Protein AF-A0A453E3V2-F1 (afdb_monomer)

Organism: Aegilops tauschii subsp. strangulata (NCBI:txid200361)

Mean predicted aligned error: 8.75 Å

Radius of gyration: 20.12 Å; Cα contacts (8 Å, |Δi|>4): 33; chains: 1; bounding box: 54×30×45 Å

pLDDT: mean 87.45, std 16.48, range [41.19, 98.62]

Foldseek 3Di:
DQLVDPVSLVVVLVVQLVVLVVVVVCSVVSNVCSVPPSVVVSVVVVVCVVPDDVCVVVVVDPPDPPPPPPPVVVD

Secondary structure (DSSP, 8-state):
-GGGSHHHHHHHHHHHHHHHTTSGGGHHHHHHHHHHHHHHHHHHHHHHHHH--HHHHTT-SPS-------GGG--

Sequence (75 aa):
MMLKDPNTKLEIVGLLFKTCSKAKNYEPQCKRLVLDYIPLILVKTQEFLETTDVCFATHACKTGMQATIPLSAAL

Structure (mmCIF, N/CA/C/O backbone):
data_AF-A0A453E3V2-F1
#
_entry.id   AF-A0A453E3V2-F1
#
loop_
_atom_site.group_PDB
_atom_site.id
_atom_site.type_symbol
_atom_site.label_atom_id
_atom_site.label_alt_id
_atom_site.label_comp_id
_atom_site.label_asym_id
_atom_site.label_entity_id
_atom_site.label_seq_id
_atom_site.pdbx_PDB_ins_code
_atom_site.Cartn_x
_atom_site.Cartn_y
_atom_site.Cartn_z
_atom_site.occupancy
_atom_site.B_iso_or_equiv
_atom_site.auth_seq_id
_atom_site.auth_comp_id
_atom_site.auth_asym_id
_atom_site.auth_atom_id
_atom_site.pdbx_PDB_model_num
ATOM 1 N N . MET A 1 1 ? 12.558 -1.501 -5.090 1.00 62.25 1 MET A N 1
ATOM 2 C CA . MET A 1 1 ? 11.326 -2.322 -5.133 1.00 62.25 1 MET A CA 1
ATOM 3 C C . MET A 1 1 ? 10.829 -2.633 -3.711 1.00 62.25 1 MET A C 1
ATOM 5 O O . MET A 1 1 ? 10.640 -3.787 -3.356 1.00 62.25 1 MET A O 1
ATOM 9 N N . MET A 1 2 ? 10.654 -1.598 -2.874 1.00 76.50 2 MET A N 1
ATOM 10 C CA . MET A 1 2 ? 10.347 -1.738 -1.436 1.00 76.50 2 MET A CA 1
ATOM 11 C C . MET A 1 2 ? 8.993 -2.400 -1.159 1.00 76.50 2 MET A C 1
ATOM 13 O O . MET A 1 2 ? 8.855 -3.152 -0.208 1.00 76.50 2 MET A O 1
ATOM 17 N N . LEU A 1 3 ? 8.002 -2.179 -2.021 1.00 90.75 3 LEU A N 1
ATOM 18 C CA . LEU A 1 3 ? 6.655 -2.725 -1.860 1.00 90.75 3 LEU A CA 1
ATOM 19 C C . LEU A 1 3 ? 6.571 -4.250 -2.083 1.00 90.75 3 LEU A C 1
ATOM 21 O O . LEU A 1 3 ? 5.510 -4.809 -1.834 1.00 90.75 3 LEU A O 1
ATOM 25 N N . LYS A 1 4 ? 7.640 -4.957 -2.495 1.00 89.94 4 LYS A N 1
ATOM 26 C CA . LYS A 1 4 ? 7.670 -6.437 -2.455 1.00 89.94 4 LYS A CA 1
ATOM 27 C C . LYS A 1 4 ? 7.873 -6.984 -1.051 1.00 89.94 4 LYS A C 1
ATOM 29 O O . LYS A 1 4 ? 7.424 -8.095 -0.780 1.00 89.94 4 LYS A O 1
ATOM 34 N N . ASP A 1 5 ? 8.519 -6.219 -0.178 1.00 94.38 5 ASP A N 1
ATOM 35 C CA . ASP A 1 5 ? 8.755 -6.637 1.193 1.00 94.38 5 ASP A CA 1
ATOM 36 C C . ASP A 1 5 ? 7.427 -6.648 1.979 1.00 94.38 5 ASP A C 1
ATOM 38 O O . ASP A 1 5 ? 6.743 -5.619 2.065 1.00 94.38 5 ASP A O 1
ATOM 42 N N . PRO A 1 6 ? 7.018 -7.800 2.540 1.00 93.12 6 PRO A N 1
ATOM 43 C CA . PRO A 1 6 ? 5.796 -7.893 3.327 1.00 93.12 6 PRO A CA 1
ATOM 44 C C . PRO A 1 6 ? 5.828 -7.006 4.578 1.00 93.12 6 PRO A C 1
ATOM 46 O O . PRO A 1 6 ? 4.772 -6.512 4.973 1.00 93.12 6 PRO A O 1
ATOM 49 N N . ASN A 1 7 ? 7.003 -6.748 5.166 1.00 95.81 7 ASN A N 1
ATOM 50 C CA . ASN A 1 7 ? 7.102 -5.887 6.347 1.00 95.81 7 ASN A CA 1
ATOM 51 C C . ASN A 1 7 ? 6.778 -4.437 5.988 1.00 95.81 7 ASN A C 1
ATOM 53 O O . ASN A 1 7 ? 5.916 -3.832 6.620 1.00 95.81 7 ASN A O 1
ATOM 57 N N . THR A 1 8 ? 7.345 -3.927 4.893 1.00 95.31 8 THR A N 1
ATOM 58 C CA . THR A 1 8 ? 7.005 -2.602 4.351 1.00 95.31 8 THR A CA 1
ATOM 59 C C . THR A 1 8 ? 5.494 -2.448 4.107 1.00 95.31 8 THR A C 1
ATOM 61 O O . THR A 1 8 ? 4.906 -1.421 4.449 1.00 95.31 8 THR A O 1
ATOM 64 N N . LYS A 1 9 ? 4.815 -3.468 3.555 1.00 94.69 9 LYS A N 1
ATOM 65 C CA . LYS A 1 9 ? 3.348 -3.424 3.362 1.00 94.69 9 LYS A CA 1
ATOM 66 C C . LYS A 1 9 ? 2.596 -3.304 4.688 1.00 94.69 9 LYS A C 1
ATOM 68 O O . LYS A 1 9 ? 1.653 -2.518 4.787 1.00 94.69 9 LYS A O 1
ATOM 73 N N . LEU A 1 10 ? 3.003 -4.075 5.696 1.00 96.00 10 LEU A N 1
ATOM 74 C CA . LEU A 1 10 ? 2.398 -4.040 7.027 1.00 96.00 10 LEU A CA 1
ATOM 75 C C . LEU A 1 10 ? 2.639 -2.699 7.725 1.00 96.00 10 LEU A C 1
ATOM 77 O O . LEU A 1 10 ? 1.717 -2.167 8.341 1.00 96.00 10 LEU A O 1
ATOM 81 N N . GLU A 1 11 ? 3.830 -2.118 7.583 1.00 96.94 11 GLU A N 1
ATOM 82 C CA . GLU A 1 11 ? 4.153 -0.791 8.111 1.00 96.94 11 GLU A CA 1
ATOM 83 C C . GLU A 1 11 ? 3.263 0.298 7.505 1.00 96.94 11 GLU A C 1
ATOM 85 O O . GLU A 1 11 ? 2.715 1.120 8.243 1.00 96.94 11 GLU A O 1
ATOM 90 N N . ILE A 1 12 ? 3.047 0.277 6.182 1.00 96.94 12 ILE A N 1
ATOM 91 C CA . ILE A 1 12 ? 2.139 1.212 5.500 1.00 96.94 12 ILE A CA 1
ATOM 92 C C . ILE A 1 12 ? 0.723 1.084 6.065 1.00 96.94 12 ILE A C 1
ATOM 94 O O . ILE A 1 12 ? 0.110 2.085 6.441 1.00 96.94 12 ILE A O 1
ATOM 98 N N . VAL A 1 13 ? 0.206 -0.143 6.166 1.00 97.25 13 VAL A N 1
ATOM 99 C CA . VAL A 1 13 ? -1.125 -0.400 6.730 1.00 97.25 13 VAL A CA 1
ATOM 100 C C . VAL A 1 13 ? -1.202 0.116 8.170 1.00 97.25 13 VAL A C 1
ATOM 102 O O . VAL A 1 13 ? -2.122 0.862 8.506 1.00 97.25 13 VAL A O 1
ATOM 105 N N . GLY A 1 14 ? -0.207 -0.187 9.005 1.00 97.75 14 GLY A N 1
ATOM 106 C CA . GLY A 1 14 ? -0.126 0.292 10.385 1.00 97.75 14 GLY A CA 1
ATOM 107 C C . GLY A 1 14 ? -0.104 1.819 10.495 1.00 97.75 14 GLY A C 1
ATOM 108 O O . GLY A 1 14 ? -0.810 2.392 11.331 1.00 97.75 14 GLY A O 1
ATOM 109 N N . LEU A 1 15 ? 0.642 2.502 9.623 1.00 98.19 15 LEU A N 1
ATOM 110 C CA . LEU A 1 15 ? 0.691 3.963 9.575 1.00 98.19 15 LEU A CA 1
ATOM 111 C C . LEU A 1 15 ? -0.662 4.568 9.183 1.00 98.19 15 LEU A C 1
ATOM 113 O O . LEU A 1 15 ? -1.093 5.562 9.776 1.00 98.19 15 LEU A O 1
ATOM 117 N N . LEU A 1 16 ? -1.359 3.961 8.224 1.00 98.25 16 LEU A N 1
ATOM 118 C CA . LEU A 1 16 ? -2.691 4.393 7.805 1.00 98.25 16 LEU A CA 1
ATOM 119 C C . LEU A 1 16 ? -3.719 4.188 8.921 1.00 98.25 16 LEU A C 1
ATOM 121 O O . LEU A 1 16 ? -4.474 5.109 9.223 1.00 98.25 16 LEU A O 1
ATOM 125 N N . PHE A 1 17 ? -3.685 3.052 9.622 1.00 98.31 17 PHE A N 1
ATOM 126 C CA . PHE A 1 17 ? -4.518 2.824 10.808 1.00 98.31 17 PHE A CA 1
ATOM 127 C C . PHE A 1 17 ? -4.250 3.849 11.916 1.00 98.31 17 PHE A C 1
ATOM 129 O O . PHE A 1 17 ? -5.193 4.418 12.469 1.00 98.31 17 PHE A O 1
ATOM 136 N N . LYS A 1 18 ? -2.975 4.137 12.207 1.00 98.19 18 LYS A N 1
ATOM 137 C CA . LYS A 1 18 ? -2.577 5.171 13.175 1.00 98.19 18 LYS A CA 1
ATOM 138 C C . LYS A 1 18 ? -3.072 6.558 12.762 1.00 98.19 18 LYS A C 1
ATOM 140 O O . LYS A 1 18 ? -3.456 7.360 13.612 1.00 98.19 18 LYS A O 1
ATOM 145 N N . THR A 1 19 ? -3.071 6.840 11.463 1.00 97.88 19 THR A N 1
ATOM 146 C CA . THR A 1 19 ? -3.606 8.086 10.905 1.00 97.88 19 THR A CA 1
ATOM 147 C C . THR A 1 19 ? -5.125 8.143 11.053 1.00 97.88 19 THR A C 1
ATOM 149 O O . THR A 1 19 ? -5.647 9.167 11.489 1.00 97.88 19 THR A O 1
ATOM 152 N N . CYS A 1 20 ? -5.833 7.036 10.811 1.00 98.56 20 CYS A N 1
ATOM 153 C CA . CYS A 1 20 ? -7.277 6.950 11.020 1.00 98.56 20 CYS A CA 1
ATOM 154 C C . CYS A 1 20 ? -7.697 7.226 12.467 1.00 98.56 20 CYS A C 1
ATOM 156 O O . CYS A 1 20 ? -8.734 7.848 12.673 1.00 98.56 20 CYS A O 1
ATOM 158 N N . SER A 1 21 ? -6.891 6.864 13.469 1.00 97.19 21 SER A N 1
ATOM 159 C CA . SER A 1 21 ? -7.189 7.211 14.869 1.00 97.19 21 SER A CA 1
ATOM 160 C C . SER A 1 21 ? -7.135 8.713 15.170 1.00 97.19 21 SER A C 1
ATOM 162 O O . SER A 1 21 ? -7.609 9.160 16.209 1.00 97.19 21 SER A O 1
ATOM 164 N N . LYS A 1 22 ? -6.610 9.532 14.250 1.00 97.69 22 LYS A N 1
ATOM 165 C CA . LYS A 1 22 ? -6.683 10.999 14.335 1.00 97.69 22 LYS A CA 1
ATOM 166 C C . LYS A 1 22 ? -7.920 11.577 13.642 1.00 97.69 22 LYS A C 1
ATOM 168 O O . LYS A 1 22 ? -8.167 12.775 13.754 1.00 97.69 22 LYS A O 1
ATOM 173 N N . ALA A 1 23 ? -8.717 10.750 12.962 1.00 96.50 23 ALA A N 1
ATOM 174 C CA . ALA A 1 23 ? -9.888 11.178 12.196 1.00 96.50 23 ALA A CA 1
ATOM 175 C C . ALA A 1 23 ? -11.135 11.453 13.066 1.00 96.50 23 ALA A C 1
ATOM 177 O O . ALA A 1 23 ? -12.219 11.693 12.532 1.00 96.50 23 ALA A O 1
ATOM 178 N N . LYS A 1 24 ? -10.992 11.461 14.402 1.00 95.19 24 LYS A N 1
ATOM 179 C CA . LYS A 1 24 ? -12.067 11.725 15.373 1.00 95.19 24 LYS A CA 1
ATOM 180 C C . LYS A 1 24 ? -13.292 10.846 15.069 1.00 95.19 24 LYS A C 1
ATOM 182 O O . LYS A 1 24 ? -13.176 9.628 15.002 1.00 95.19 24 LYS A O 1
ATOM 187 N N . ASN A 1 25 ? -14.443 11.462 14.806 1.00 97.62 25 ASN A N 1
ATOM 188 C CA . ASN A 1 25 ? -15.709 10.779 14.532 1.00 97.62 25 ASN A CA 1
ATOM 189 C C . ASN A 1 25 ? -15.675 9.897 13.270 1.00 97.62 25 ASN A C 1
ATOM 191 O O . ASN A 1 25 ? -16.522 9.020 13.128 1.00 97.62 25 ASN A O 1
ATOM 195 N N . TYR A 1 26 ? -14.702 10.102 12.377 1.00 97.94 26 TYR A N 1
ATOM 196 C CA . TYR A 1 26 ? -14.541 9.321 11.151 1.00 97.94 26 TYR A CA 1
ATOM 197 C C . TYR A 1 26 ? -13.604 8.120 11.309 1.00 97.94 26 TYR A C 1
ATOM 199 O O . TYR A 1 26 ? -13.408 7.380 10.346 1.00 97.94 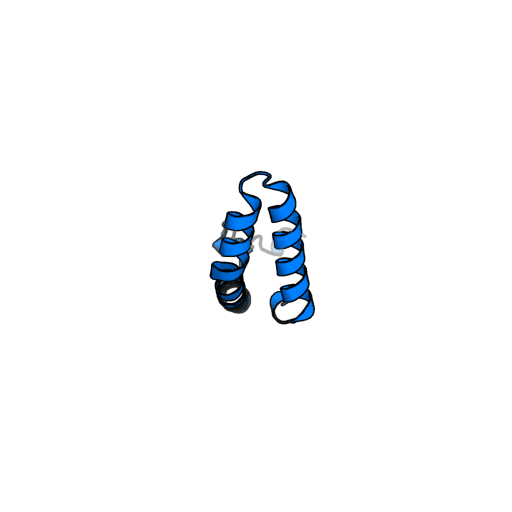26 TYR A O 1
ATOM 207 N N . GLU A 1 27 ? -13.017 7.891 12.489 1.00 98.31 27 GLU A N 1
ATOM 208 C CA . GLU A 1 27 ? -12.076 6.785 12.704 1.00 98.31 27 GLU A CA 1
ATOM 209 C C . GLU A 1 27 ? -12.628 5.422 12.237 1.00 98.31 27 GLU A C 1
ATOM 211 O O . GLU A 1 27 ? -11.923 4.744 11.481 1.00 98.31 27 GLU A O 1
ATOM 216 N N . PRO A 1 28 ? -13.870 5.012 12.574 1.00 98.25 28 PRO A N 1
ATOM 217 C CA . PRO A 1 28 ? -14.397 3.720 12.132 1.00 98.25 28 PRO A CA 1
ATOM 218 C C . PRO A 1 28 ? -14.522 3.611 10.607 1.00 98.25 28 PRO A C 1
ATOM 220 O O . PRO A 1 28 ? -14.199 2.575 10.025 1.00 98.25 28 PRO A O 1
ATOM 223 N N . GLN A 1 29 ? -14.963 4.685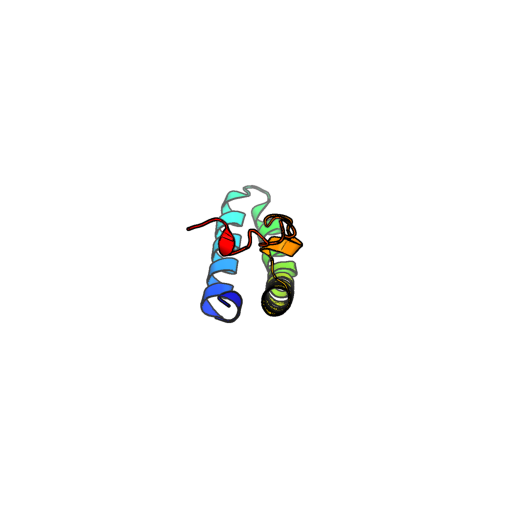 9.947 1.00 98.44 29 GLN A N 1
ATOM 224 C CA . GLN A 1 29 ? -15.119 4.719 8.491 1.00 98.44 29 GLN A CA 1
ATOM 225 C C . GLN A 1 29 ? -13.753 4.729 7.797 1.00 98.44 29 GLN A C 1
ATOM 227 O O . GLN A 1 29 ? -13.547 3.983 6.847 1.00 98.44 29 GLN A O 1
ATOM 232 N N . CYS A 1 30 ? -12.791 5.494 8.317 1.00 98.62 30 CYS A N 1
ATOM 233 C CA . CYS A 1 30 ? -11.418 5.516 7.817 1.00 98.62 30 CYS A CA 1
ATOM 234 C C . CYS A 1 30 ? -10.769 4.130 7.909 1.00 98.62 30 CYS A C 1
ATOM 236 O O . CYS A 1 30 ? -10.218 3.638 6.927 1.00 98.62 30 CYS A O 1
ATOM 238 N N . LYS A 1 31 ? -10.891 3.454 9.060 1.00 98.50 31 LYS A N 1
ATOM 239 C CA . LYS A 1 31 ? -10.365 2.095 9.254 1.00 98.50 31 LYS A CA 1
ATOM 240 C C . LYS A 1 31 ? -10.986 1.090 8.284 1.00 98.50 31 LYS A C 1
ATOM 242 O O . LYS A 1 31 ? -10.272 0.240 7.761 1.00 98.50 31 LYS A O 1
ATOM 247 N N . ARG A 1 32 ? -12.289 1.214 8.005 1.00 98.44 32 ARG A N 1
ATOM 248 C CA . ARG A 1 32 ? -12.963 0.405 6.982 1.00 98.44 32 ARG A CA 1
ATOM 249 C C . ARG A 1 32 ? -12.368 0.648 5.593 1.00 98.44 32 ARG A C 1
ATOM 251 O O . ARG A 1 32 ? -12.000 -0.312 4.934 1.00 98.44 32 ARG A O 1
ATOM 258 N N . LEU A 1 33 ? -12.174 1.906 5.191 1.00 98.19 33 LEU A N 1
ATOM 259 C CA . LEU A 1 33 ? -11.540 2.229 3.905 1.00 98.19 33 LEU A CA 1
ATOM 260 C C . LEU A 1 33 ? -10.120 1.659 3.790 1.00 98.19 33 LEU A C 1
ATOM 262 O O . LEU A 1 33 ? -9.737 1.185 2.723 1.00 98.19 33 LEU A O 1
ATOM 266 N N . VAL A 1 34 ? -9.346 1.681 4.881 1.00 98.19 34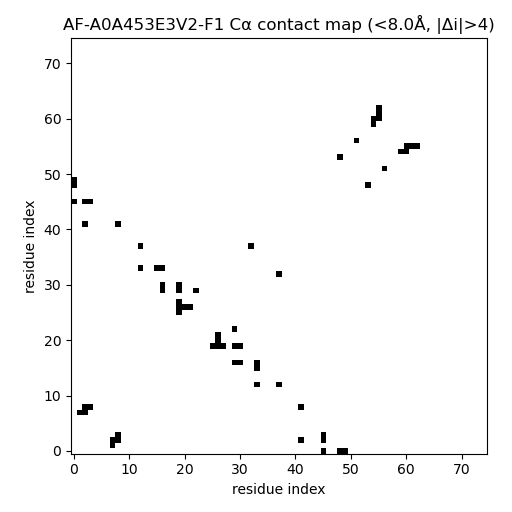 VAL A N 1
ATOM 267 C CA . VAL A 1 34 ? -8.006 1.078 4.900 1.00 98.19 34 VAL A CA 1
ATOM 268 C C . VAL A 1 34 ? -8.083 -0.419 4.600 1.00 98.19 34 VAL A C 1
ATOM 270 O O . VAL A 1 34 ? -7.332 -0.901 3.758 1.00 98.19 34 VAL A O 1
ATOM 273 N N . LEU A 1 35 ? -9.005 -1.144 5.236 1.00 97.94 35 LEU A N 1
ATOM 274 C CA . LEU A 1 35 ? -9.192 -2.577 4.989 1.00 97.94 35 LEU A CA 1
ATOM 275 C C . LEU A 1 35 ? -9.684 -2.869 3.568 1.00 97.94 35 LEU A C 1
ATOM 277 O O . LEU A 1 35 ? -9.168 -3.783 2.930 1.00 97.94 35 LEU A O 1
ATOM 281 N N . ASP A 1 36 ? -10.639 -2.082 3.076 1.00 97.94 36 ASP A N 1
ATOM 282 C CA . ASP A 1 36 ? -11.305 -2.340 1.799 1.00 97.94 36 ASP A CA 1
ATOM 283 C C . ASP A 1 36 ? -10.395 -2.034 0.597 1.00 97.94 36 ASP A C 1
ATOM 285 O O . ASP A 1 36 ? -10.388 -2.778 -0.384 1.00 97.94 36 ASP A O 1
ATOM 289 N N . TYR A 1 37 ? -9.605 -0.954 0.658 1.00 98.06 37 TYR A N 1
ATOM 290 C CA . TYR A 1 37 ? -8.907 -0.431 -0.524 1.00 98.06 37 TYR A CA 1
ATOM 291 C C . TYR A 1 37 ? -7.391 -0.610 -0.507 1.00 98.06 37 TYR A C 1
ATOM 293 O O . TYR A 1 37 ? -6.792 -0.817 -1.565 1.00 98.06 37 TYR A O 1
ATOM 301 N N . ILE A 1 38 ? -6.737 -0.541 0.655 1.00 97.06 38 ILE A N 1
ATOM 302 C CA . ILE A 1 38 ? -5.266 -0.541 0.707 1.00 97.06 38 ILE A CA 1
ATOM 303 C C . ILE A 1 38 ? -4.651 -1.842 0.181 1.00 97.06 38 ILE A C 1
ATOM 305 O O . ILE A 1 38 ? -3.688 -1.737 -0.579 1.00 97.06 38 ILE A O 1
ATOM 309 N N . PRO A 1 39 ? -5.182 -3.049 0.465 1.00 94.56 39 PRO A N 1
ATOM 310 C CA . PRO A 1 39 ? -4.639 -4.274 -0.121 1.00 94.56 39 PRO A CA 1
ATOM 311 C C . PRO A 1 39 ? -4.588 -4.229 -1.655 1.00 94.56 39 PRO A C 1
ATOM 313 O O . PRO A 1 39 ? -3.560 -4.553 -2.252 1.00 94.56 39 PRO A O 1
ATOM 316 N N . LEU A 1 40 ? -5.664 -3.753 -2.291 1.00 96.06 40 LEU A N 1
ATOM 317 C CA . LEU A 1 40 ? -5.739 -3.6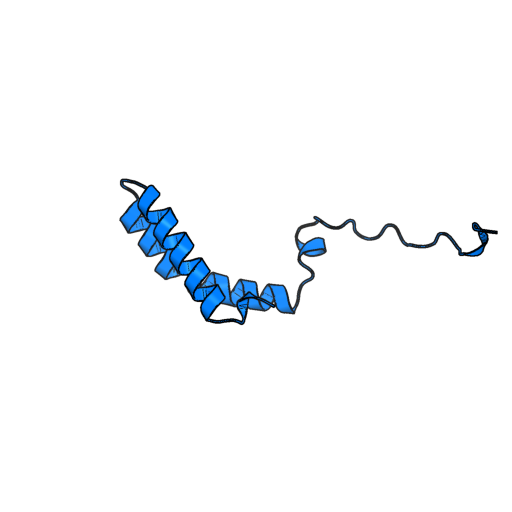10 -3.745 1.00 96.06 40 LEU A CA 1
ATOM 318 C C . LEU A 1 40 ? -4.766 -2.542 -4.262 1.00 96.06 40 LEU A C 1
ATOM 320 O O . LEU A 1 40 ? -4.038 -2.786 -5.226 1.00 96.06 40 LEU A O 1
ATOM 324 N N . ILE A 1 41 ? -4.715 -1.382 -3.601 1.00 96.00 41 ILE A N 1
ATOM 325 C CA . ILE A 1 41 ? -3.809 -0.283 -3.960 1.00 96.00 41 ILE A CA 1
ATOM 326 C C . ILE A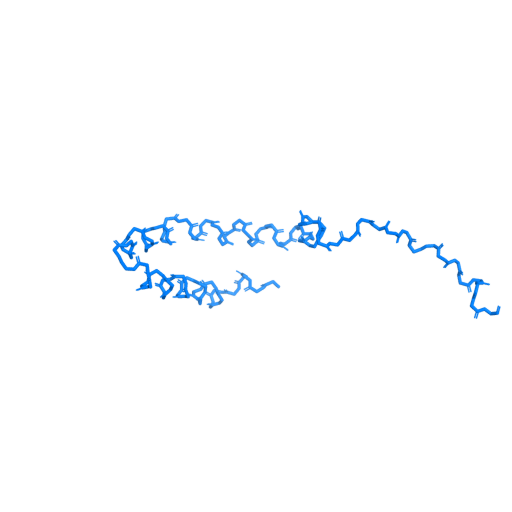 1 41 ? -2.353 -0.743 -3.891 1.00 96.00 41 ILE A C 1
ATOM 328 O O . ILE A 1 41 ? -1.590 -0.443 -4.804 1.00 96.00 41 ILE A O 1
ATOM 332 N N . LEU A 1 42 ? -1.955 -1.500 -2.865 1.00 95.38 42 LEU A N 1
ATOM 333 C CA . LEU A 1 42 ? -0.579 -1.985 -2.723 1.00 95.38 42 LEU A CA 1
ATOM 334 C C . LEU A 1 42 ?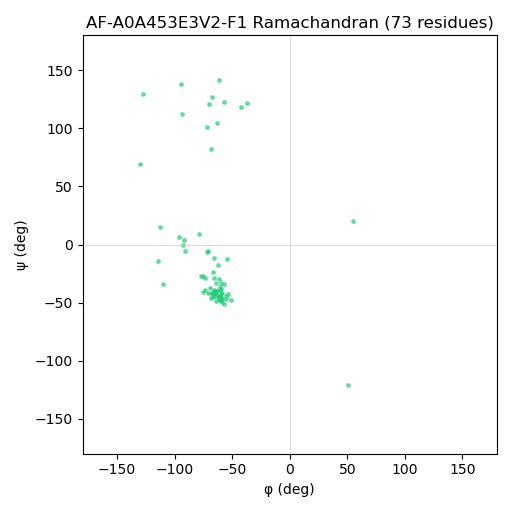 -0.190 -2.941 -3.856 1.00 95.38 42 LEU A C 1
ATOM 336 O O . LEU A 1 42 ? 0.922 -2.841 -4.369 1.00 95.38 42 LEU A O 1
ATOM 340 N N . VAL A 1 43 ? -1.095 -3.830 -4.280 1.00 93.69 43 VAL A N 1
ATOM 341 C CA . VAL A 1 43 ? -0.853 -4.731 -5.421 1.00 93.69 43 VAL A CA 1
ATOM 342 C C . VAL A 1 43 ? -0.696 -3.936 -6.715 1.00 93.69 43 VAL A C 1
ATOM 344 O O . VAL A 1 43 ? 0.281 -4.128 -7.436 1.00 93.69 43 VAL A O 1
ATOM 347 N N . LYS A 1 44 ? -1.614 -3.004 -6.989 1.00 94.50 44 LYS A N 1
ATOM 348 C CA . LYS A 1 44 ? -1.587 -2.205 -8.222 1.00 94.50 44 LYS A CA 1
ATOM 349 C C . LYS A 1 44 ? -0.434 -1.219 -8.277 1.00 94.50 44 LYS A C 1
ATOM 351 O O . LYS A 1 44 ? 0.185 -1.059 -9.322 1.00 94.50 44 LYS A O 1
ATOM 356 N N . THR A 1 45 ? -0.094 -0.621 -7.144 1.00 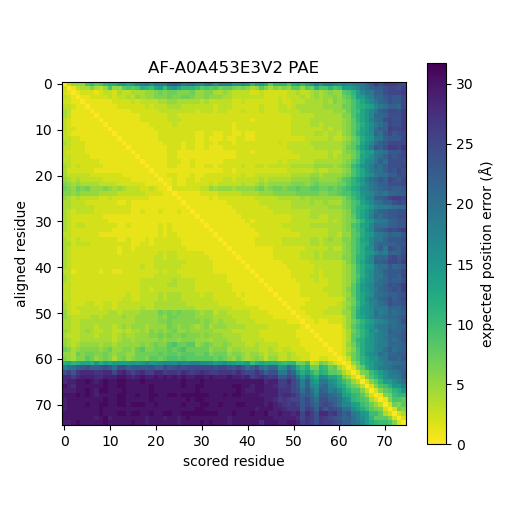94.19 45 THR A N 1
ATOM 357 C CA . THR A 1 45 ? 1.082 0.240 -7.034 1.00 94.19 45 THR A CA 1
ATOM 358 C C . THR A 1 45 ? 2.346 -0.578 -7.246 1.00 94.19 45 THR A C 1
ATOM 360 O O . THR A 1 45 ? 3.203 -0.152 -8.005 1.00 94.19 45 THR A O 1
ATOM 363 N N . GLN A 1 46 ? 2.464 -1.768 -6.644 1.00 93.69 46 GLN A N 1
ATOM 364 C CA . GLN A 1 46 ? 3.620 -2.633 -6.873 1.00 93.69 46 GLN A CA 1
ATOM 365 C C . GLN A 1 46 ? 3.786 -2.945 -8.366 1.00 93.69 46 GLN A C 1
ATOM 367 O O . GLN A 1 46 ? 4.861 -2.689 -8.894 1.00 93.69 46 GLN A O 1
ATOM 372 N N . GLU A 1 47 ? 2.727 -3.409 -9.038 1.00 93.25 47 GLU A N 1
ATOM 373 C CA . GLU A 1 47 ? 2.700 -3.706 -10.482 1.00 93.25 47 GLU A CA 1
ATOM 374 C C . GLU A 1 47 ? 3.119 -2.493 -11.334 1.00 93.25 47 GLU A C 1
ATOM 376 O O . GLU A 1 47 ? 3.981 -2.598 -12.211 1.00 93.25 47 GLU A O 1
ATOM 381 N N . PHE A 1 48 ? 2.564 -1.320 -11.024 1.00 93.56 48 PHE A N 1
ATOM 382 C CA . PHE A 1 48 ? 2.898 -0.065 -11.691 1.00 93.56 48 PHE A CA 1
ATOM 383 C C . PHE A 1 48 ? 4.378 0.296 -11.517 1.00 93.56 48 PHE A C 1
ATOM 385 O O . PHE A 1 48 ? 5.056 0.606 -12.491 1.00 93.56 48 PHE A O 1
ATOM 392 N N . LEU A 1 49 ? 4.911 0.188 -10.297 1.00 92.19 49 LEU A N 1
ATOM 393 C CA . LEU A 1 49 ? 6.310 0.501 -9.997 1.00 92.19 49 LEU A CA 1
ATOM 394 C C . LEU A 1 49 ? 7.314 -0.463 -10.647 1.00 92.19 49 LEU A C 1
ATOM 396 O O . LEU A 1 49 ? 8.473 -0.088 -10.804 1.00 92.19 49 LEU A O 1
ATOM 400 N N . GLU A 1 50 ? 6.927 -1.700 -10.990 1.00 91.94 50 GLU A N 1
ATOM 401 C CA . GLU A 1 50 ? 7.831 -2.628 -11.702 1.00 91.94 50 GLU A CA 1
ATOM 402 C C . GLU A 1 50 ? 7.955 -2.287 -13.186 1.00 91.94 50 GLU A C 1
ATOM 404 O O . GLU A 1 50 ? 8.956 -2.621 -13.815 1.00 91.94 50 GLU A O 1
ATOM 409 N N . THR A 1 51 ? 6.918 -1.671 -13.748 1.00 93.31 51 THR A N 1
ATOM 410 C CA . THR A 1 51 ? 6.737 -1.533 -15.199 1.00 93.31 51 THR A CA 1
ATOM 411 C C . THR A 1 51 ? 6.815 -0.092 -15.680 1.00 93.31 51 THR A C 1
ATOM 413 O O . THR A 1 51 ? 6.948 0.144 -16.878 1.00 93.31 51 THR A O 1
ATOM 416 N N . THR A 1 52 ? 6.744 0.872 -14.764 1.00 93.00 52 THR A N 1
ATOM 417 C CA . THR A 1 52 ? 6.608 2.287 -15.092 1.00 93.00 52 THR A CA 1
ATOM 418 C C . THR A 1 52 ? 7.673 3.120 -14.393 1.00 93.00 52 THR A C 1
ATOM 420 O O . THR A 1 52 ? 7.826 3.066 -13.171 1.00 93.00 52 THR A O 1
ATOM 423 N N . ASP A 1 53 ? 8.364 3.964 -15.161 1.00 92.12 53 ASP A N 1
ATOM 424 C CA . ASP A 1 53 ? 9.157 5.048 -14.588 1.00 92.12 53 ASP A CA 1
ATOM 425 C C . ASP A 1 53 ? 8.209 6.121 -14.037 1.00 92.12 53 ASP A C 1
ATOM 427 O O . ASP A 1 53 ? 7.629 6.933 -14.766 1.00 92.12 53 ASP A O 1
ATOM 431 N N . VAL A 1 54 ? 8.034 6.096 -12.716 1.00 92.00 54 VAL A N 1
ATOM 432 C CA . VAL A 1 54 ? 7.133 6.996 -11.989 1.00 92.00 54 VAL A CA 1
ATOM 433 C C . VAL A 1 54 ? 7.470 8.455 -12.242 1.00 92.00 54 VAL A C 1
ATOM 435 O O . VAL A 1 54 ? 6.565 9.285 -12.279 1.00 92.00 54 VAL A O 1
ATOM 438 N N . CYS A 1 55 ? 8.747 8.791 -12.424 1.00 93.56 55 CYS A N 1
ATOM 439 C CA . CYS A 1 55 ? 9.152 10.176 -12.595 1.00 93.56 55 CYS A CA 1
ATOM 440 C C . CYS A 1 55 ? 8.593 10.753 -13.899 1.00 93.56 55 CYS A C 1
ATOM 442 O O . CYS A 1 55 ? 8.079 11.870 -13.913 1.00 93.56 55 CYS A O 1
ATOM 444 N N . PHE A 1 56 ? 8.610 9.977 -14.984 1.00 93.88 56 PHE A N 1
ATOM 445 C CA . PHE A 1 56 ? 7.986 10.387 -16.243 1.00 93.88 56 PHE A CA 1
ATOM 446 C C . PHE A 1 56 ? 6.462 10.276 -16.201 1.00 93.88 56 PHE A C 1
ATOM 448 O O . PHE A 1 56 ? 5.781 11.185 -16.671 1.00 93.88 56 PHE A O 1
ATOM 455 N N . ALA A 1 57 ? 5.915 9.216 -15.598 1.00 92.88 57 ALA A N 1
ATOM 456 C CA . ALA A 1 57 ? 4.466 9.018 -15.521 1.00 92.88 57 ALA A CA 1
ATOM 457 C C . ALA A 1 57 ? 3.748 10.078 -14.671 1.00 92.88 57 ALA A C 1
ATOM 459 O O . ALA A 1 57 ? 2.590 10.393 -14.919 1.00 92.88 57 ALA A O 1
ATOM 460 N N . THR A 1 58 ? 4.439 10.648 -13.682 1.00 91.94 58 THR A N 1
ATOM 461 C CA . THR A 1 58 ? 3.937 11.767 -12.868 1.00 91.94 58 THR A CA 1
ATOM 462 C C . THR A 1 58 ? 4.322 13.134 -13.433 1.00 91.94 58 THR A C 1
ATOM 464 O O . THR A 1 58 ? 4.041 14.151 -12.806 1.00 91.94 58 THR A O 1
ATOM 467 N N . HIS A 1 59 ? 4.975 13.173 -14.602 1.00 91.69 59 HIS A N 1
ATOM 468 C CA . HIS A 1 59 ? 5.540 14.382 -15.209 1.00 91.69 59 HIS A CA 1
ATOM 469 C C . HIS A 1 59 ? 6.518 15.149 -14.297 1.00 91.69 59 HIS A C 1
ATOM 471 O O . HIS A 1 59 ? 6.782 16.331 -14.513 1.00 91.69 59 HIS A O 1
ATOM 477 N N . ALA A 1 60 ? 7.076 14.483 -13.282 1.00 93.06 60 ALA A N 1
ATOM 478 C CA . ALA A 1 60 ? 8.095 15.043 -12.402 1.00 93.06 60 ALA A CA 1
ATOM 479 C C . ALA A 1 60 ? 9.462 15.152 -13.103 1.00 93.06 60 ALA A C 1
ATOM 481 O O . ALA A 1 60 ? 10.250 16.048 -12.801 1.00 93.06 60 ALA A O 1
ATOM 482 N N . CYS A 1 61 ? 9.733 14.269 -14.067 1.00 94.31 61 CYS A N 1
ATOM 483 C CA . CYS A 1 61 ? 10.895 14.337 -14.947 1.00 94.31 61 CYS A CA 1
ATOM 484 C C . CYS A 1 61 ? 10.541 15.063 -16.248 1.00 94.31 61 CYS A C 1
ATOM 486 O O . CYS A 1 61 ? 9.494 14.823 -16.850 1.00 94.31 61 CYS A O 1
ATOM 488 N N . LYS A 1 62 ? 11.445 15.926 -16.726 1.00 82.88 62 LYS A N 1
ATOM 489 C CA . LYS A 1 62 ? 11.310 16.536 -18.054 1.00 82.88 62 LYS A CA 1
ATOM 490 C C . LYS A 1 62 ? 11.471 15.459 -19.125 1.00 82.88 62 LYS A C 1
ATOM 492 O O . LYS A 1 62 ? 12.493 14.776 -19.151 1.00 82.88 62 LYS A O 1
ATOM 497 N N . THR A 1 63 ? 10.509 15.354 -20.039 1.00 69.56 63 THR A N 1
ATOM 498 C CA . THR A 1 63 ? 10.672 14.605 -21.292 1.00 69.56 63 THR A CA 1
ATOM 499 C C . THR A 1 63 ? 11.873 15.197 -22.025 1.00 69.56 63 THR A C 1
ATOM 501 O O . THR A 1 63 ? 11.927 16.412 -22.203 1.00 69.56 63 THR A O 1
ATOM 504 N N . GLY A 1 64 ? 12.873 14.366 -22.325 1.00 57.72 64 GLY A N 1
ATOM 505 C CA . GLY A 1 64 ? 14.256 14.785 -22.551 1.00 57.72 64 GLY A CA 1
ATOM 506 C C . GLY A 1 64 ? 14.442 16.113 -23.290 1.00 57.72 64 GLY A C 1
ATOM 507 O O . GLY A 1 64 ? 14.094 16.239 -24.460 1.00 57.72 64 GLY A O 1
ATOM 508 N N . MET A 1 65 ? 15.132 17.059 -22.644 1.00 47.47 65 MET A N 1
ATOM 509 C CA . MET A 1 65 ? 16.106 17.825 -23.414 1.00 47.47 65 MET A CA 1
ATOM 510 C C . MET A 1 65 ? 17.135 16.785 -23.849 1.00 47.47 65 MET A C 1
ATOM 512 O O . MET A 1 65 ? 17.875 16.258 -23.017 1.00 47.47 65 MET A O 1
ATOM 516 N N . GLN A 1 66 ? 17.082 16.411 -25.123 1.00 49.44 66 GLN A N 1
ATOM 517 C CA . GLN A 1 66 ? 18.071 15.572 -25.777 1.00 49.44 66 GLN A CA 1
ATOM 518 C C . GLN A 1 66 ? 19.458 16.033 -25.331 1.00 49.44 66 GLN A C 1
ATOM 520 O O . GLN A 1 66 ? 19.848 17.180 -25.551 1.00 49.44 66 GLN A O 1
ATOM 525 N N . ALA A 1 67 ? 20.194 15.145 -24.668 1.00 54.78 67 ALA A N 1
ATOM 526 C CA . ALA A 1 67 ? 21.618 15.323 -24.482 1.00 54.78 67 ALA A CA 1
ATOM 527 C C . ALA A 1 67 ? 22.279 15.181 -25.859 1.00 54.78 67 ALA A C 1
ATOM 529 O O . ALA A 1 67 ? 22.765 14.121 -26.233 1.00 54.78 67 ALA A O 1
ATOM 530 N N . THR A 1 68 ? 22.260 16.255 -26.634 1.00 52.03 68 THR A N 1
ATOM 531 C CA . THR A 1 68 ? 23.176 16.464 -27.750 1.00 52.03 68 THR A CA 1
ATOM 532 C C . THR A 1 68 ? 23.766 17.853 -27.596 1.00 52.03 68 THR A C 1
ATOM 534 O O . THR A 1 68 ? 23.475 18.759 -28.370 1.00 52.03 68 THR A O 1
ATOM 537 N N . ILE A 1 69 ? 24.602 18.029 -26.572 1.00 56.56 69 ILE A N 1
ATOM 538 C CA . ILE A 1 69 ? 25.761 18.898 -26.755 1.00 56.56 69 ILE A CA 1
ATOM 539 C C . ILE A 1 69 ? 26.890 17.944 -27.157 1.00 56.56 69 ILE A C 1
ATOM 541 O O . ILE A 1 69 ? 27.243 17.070 -26.362 1.00 56.56 69 ILE A O 1
ATOM 545 N N . PRO A 1 70 ? 27.387 18.012 -28.402 1.00 51.62 70 PRO A N 1
ATOM 546 C CA . 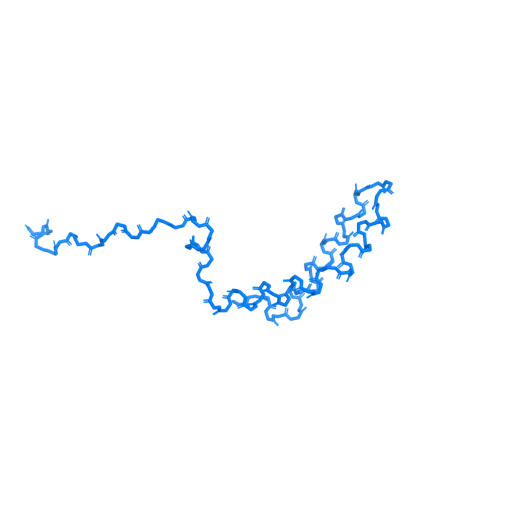PRO A 1 70 ? 28.472 17.154 -28.840 1.00 51.62 70 PRO A CA 1
ATOM 547 C C . PRO A 1 70 ? 29.718 17.427 -27.990 1.00 51.62 70 PRO A C 1
ATOM 549 O O . PRO A 1 70 ? 30.027 18.572 -27.658 1.00 51.62 70 PRO A O 1
ATOM 552 N N . LEU A 1 71 ? 30.451 16.357 -27.673 1.00 52.53 71 LEU A N 1
ATOM 553 C CA . LEU A 1 71 ? 31.700 16.365 -26.897 1.00 52.53 71 LEU A CA 1
ATOM 554 C C . LEU A 1 71 ? 32.777 17.311 -27.479 1.00 52.53 71 LEU A C 1
ATOM 556 O O . LEU A 1 71 ? 33.746 17.639 -26.805 1.00 52.53 71 LEU A O 1
ATOM 560 N N . SER A 1 72 ? 32.591 17.797 -28.708 1.00 57.12 72 SER A N 1
ATOM 561 C CA . SER A 1 72 ? 33.463 18.755 -29.390 1.00 57.12 72 SER A CA 1
ATOM 562 C C . SER A 1 72 ? 33.403 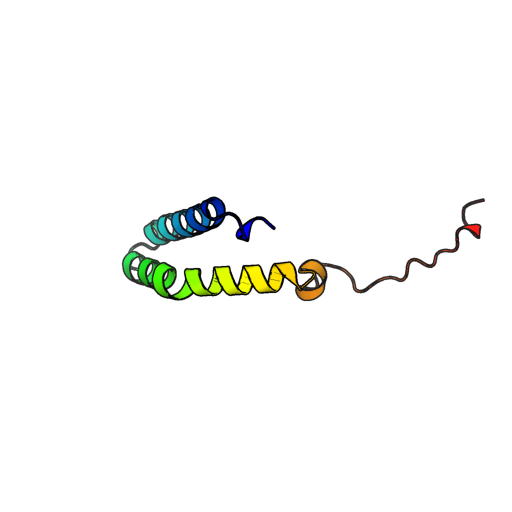20.190 -28.853 1.00 57.12 72 SER A C 1
ATOM 564 O O . SER A 1 72 ? 34.172 21.016 -29.324 1.00 57.12 72 SER A O 1
ATOM 566 N N . ALA A 1 73 ? 32.505 20.519 -27.919 1.00 54.81 73 ALA A N 1
ATOM 567 C CA . ALA A 1 73 ? 32.421 21.860 -27.322 1.00 54.81 73 ALA A CA 1
ATOM 568 C C . ALA A 1 73 ? 33.163 21.995 -25.972 1.00 54.81 73 ALA A C 1
ATOM 570 O O . ALA A 1 73 ? 33.032 23.022 -25.311 1.00 54.81 73 ALA A O 1
ATOM 571 N N . ALA A 1 74 ? 33.904 20.966 -25.544 1.00 53.00 74 ALA A N 1
ATOM 572 C CA . ALA A 1 74 ? 34.638 20.942 -24.273 1.00 53.00 74 ALA A CA 1
ATOM 573 C C . ALA A 1 74 ? 36.177 20.936 -24.427 1.00 53.00 74 ALA A C 1
ATOM 575 O O . ALA A 1 74 ? 36.874 20.636 -23.458 1.00 53.00 74 ALA A O 1
ATOM 576 N N . LEU A 1 75 ? 36.701 21.257 -25.617 1.00 41.19 75 LEU A N 1
ATOM 577 C CA . LEU A 1 75 ? 38.133 21.458 -25.881 1.00 41.19 75 LEU A CA 1
ATOM 578 C C . LEU A 1 75 ? 38.387 22.865 -26.420 1.00 41.19 75 LEU A C 1
ATOM 580 O O . LEU A 1 75 ? 37.624 23.280 -27.321 1.00 41.19 75 LEU A O 1
#

Solvent-accessible surface area (backbone atoms only — not comparable to full-atom values): 4592 Å² total; per-residue (Å²): 122,64,72,74,40,68,64,55,48,50,51,52,52,52,52,50,48,60,51,20,69,71,47,62,95,43,22,72,59,43,45,48,49,49,66,71,43,45,66,59,49,53,53,54,50,41,56,44,62,77,76,43,65,59,47,58,77,68,62,76,40,78,80,72,79,72,90,72,77,64,80,79,76,80,116

InterPro domains:
  IPR008138 Saposin B type, region 2 [PF03489] (29-61)
  IPR011001 Saposin-like [SSF47862] (2-62)
  IPR051428 Sphingolipid Activators and Surfactant Proteins [PTHR11480] (3-66)